Protein AF-A0A382M7H5-F1 (afdb_monomer)

pLDDT: mean 96.94, std 2.87, range [80.88, 98.75]

Sequence (77 aa):
MGPLISENHRVYVDNLVLASISEGAEVICGGEKVSGKGFFYEPTIMAKIKNDMTVYRNEVFGPVLTVMPFEDEDEAV

Structure (mmCIF, N/CA/C/O backbone):
data_AF-A0A382M7H5-F1
#
_entry.id   AF-A0A382M7H5-F1
#
loop_
_a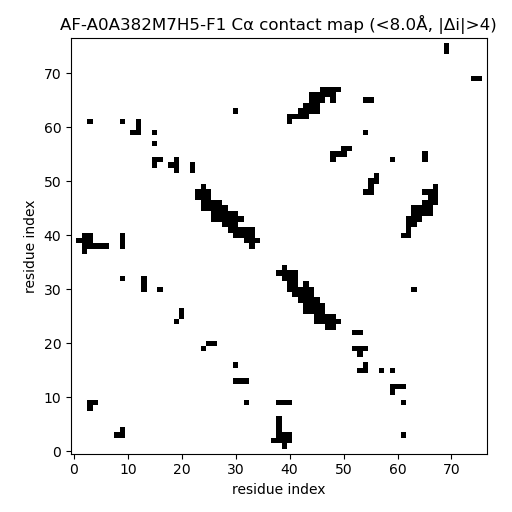tom_site.group_PDB
_atom_site.id
_atom_site.type_symbol
_atom_site.label_atom_id
_atom_site.label_alt_id
_atom_site.label_comp_id
_atom_site.label_asym_id
_atom_site.label_entity_id
_atom_site.label_seq_id
_atom_site.pdbx_PDB_ins_code
_atom_site.Cartn_x
_atom_site.Cartn_y
_atom_site.Cartn_z
_atom_site.occupancy
_atom_site.B_iso_or_equiv
_atom_site.auth_seq_id
_atom_site.auth_comp_id
_atom_site.auth_asym_id
_atom_site.auth_atom_id
_atom_site.pdbx_PDB_model_num
ATOM 1 N N . MET A 1 1 ? 4.610 -14.079 -7.897 1.00 80.88 1 MET A N 1
ATOM 2 C CA . MET A 1 1 ? 3.813 -12.923 -8.357 1.00 80.88 1 MET A CA 1
ATOM 3 C C . MET A 1 1 ? 4.546 -12.277 -9.529 1.00 80.88 1 MET A C 1
ATOM 5 O O . MET A 1 1 ? 5.771 -12.261 -9.492 1.00 80.88 1 MET A O 1
ATOM 9 N N . GLY A 1 2 ? 3.843 -11.856 -10.585 1.00 94.88 2 GLY A N 1
ATOM 10 C CA . GLY A 1 2 ? 4.466 -11.213 -11.753 1.00 94.88 2 GLY A CA 1
ATOM 11 C C . GLY A 1 2 ? 4.908 -9.767 -11.478 1.00 94.88 2 GLY A C 1
ATOM 12 O O . GLY A 1 2 ? 4.588 -9.237 -10.414 1.00 94.88 2 GLY A O 1
ATOM 13 N N . PRO A 1 3 ? 5.643 -9.128 -12.405 1.00 97.75 3 PRO A N 1
ATOM 14 C CA . PRO A 1 3 ? 6.030 -7.728 -12.265 1.00 97.75 3 PRO A CA 1
ATOM 15 C C . PRO A 1 3 ? 4.830 -6.799 -12.476 1.00 97.75 3 PRO A C 1
ATOM 17 O O . PRO A 1 3 ? 3.846 -7.164 -13.124 1.00 97.75 3 PRO A O 1
ATOM 20 N N . LEU A 1 4 ? 4.953 -5.565 -11.994 1.00 98.31 4 LEU A N 1
ATOM 21 C CA . LEU A 1 4 ? 4.084 -4.470 -12.411 1.00 98.31 4 LEU A CA 1
ATOM 22 C C . LEU A 1 4 ? 4.341 -4.110 -13.882 1.00 98.31 4 LEU A C 1
ATOM 24 O O . LEU A 1 4 ? 5.373 -4.455 -14.462 1.00 98.31 4 LEU A O 1
ATOM 28 N N . ILE A 1 5 ? 3.393 -3.397 -14.492 1.00 98.06 5 ILE A N 1
ATOM 29 C CA . ILE A 1 5 ? 3.413 -3.116 -15.933 1.00 98.06 5 ILE A CA 1
ATOM 30 C C . ILE A 1 5 ? 4.572 -2.203 -16.369 1.00 98.06 5 ILE A C 1
ATOM 32 O O . ILE A 1 5 ? 5.058 -2.317 -17.493 1.00 98.06 5 ILE A O 1
ATOM 36 N N . SER A 1 6 ? 5.023 -1.295 -15.501 1.00 98.31 6 SER A N 1
ATOM 37 C CA . SER A 1 6 ? 6.062 -0.310 -15.817 1.00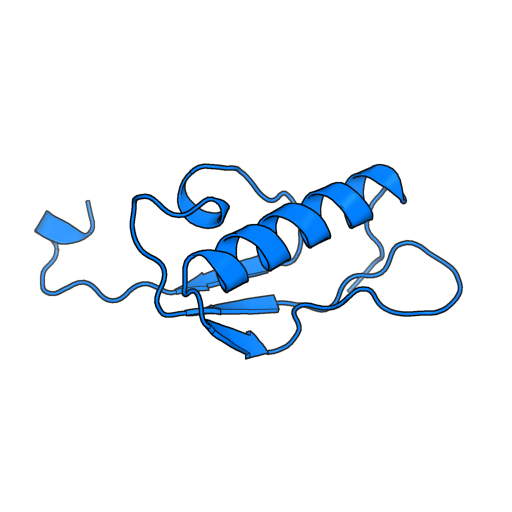 98.31 6 SER A CA 1
ATOM 38 C C . SER A 1 6 ? 6.813 0.165 -14.571 1.00 98.31 6 SER A C 1
ATOM 40 O O . SER A 1 6 ? 6.333 0.021 -13.444 1.00 98.31 6 SER A O 1
ATOM 42 N N . GLU A 1 7 ? 7.981 0.779 -14.774 1.00 98.12 7 GLU A N 1
ATOM 43 C CA . GLU A 1 7 ? 8.730 1.437 -13.698 1.00 98.12 7 GLU A CA 1
ATOM 44 C C . GLU A 1 7 ? 7.944 2.593 -13.076 1.00 98.12 7 GLU A C 1
ATOM 46 O O . GLU A 1 7 ? 7.888 2.693 -11.854 1.00 98.12 7 GLU A O 1
ATOM 51 N N . ASN A 1 8 ? 7.276 3.411 -13.896 1.00 98.56 8 ASN A N 1
ATOM 52 C CA . ASN A 1 8 ? 6.447 4.515 -13.409 1.00 98.56 8 ASN A CA 1
ATOM 53 C C . ASN A 1 8 ? 5.338 4.015 -12.478 1.00 98.56 8 ASN A C 1
ATOM 55 O O . ASN A 1 8 ? 5.107 4.611 -11.430 1.00 98.56 8 ASN A O 1
ATOM 59 N N . HIS A 1 9 ? 4.695 2.894 -12.824 1.00 98.50 9 HIS A N 1
ATOM 60 C CA . HIS A 1 9 ? 3.680 2.283 -11.965 1.00 98.50 9 HIS A CA 1
ATOM 61 C C . HIS A 1 9 ? 4.281 1.750 -10.662 1.00 98.50 9 HIS A C 1
ATOM 63 O O . HIS A 1 9 ? 3.713 1.932 -9.591 1.00 98.50 9 HIS A O 1
ATOM 69 N N . ARG A 1 10 ? 5.477 1.151 -10.726 1.00 98.56 10 ARG A N 1
ATOM 70 C CA . ARG A 1 10 ? 6.201 0.710 -9.528 1.00 98.56 10 ARG A CA 1
ATOM 71 C C . ARG A 1 10 ? 6.567 1.869 -8.602 1.00 98.56 10 ARG A C 1
ATOM 73 O O . ARG A 1 10 ? 6.433 1.729 -7.394 1.00 98.56 10 ARG A O 1
ATOM 80 N N . VAL A 1 11 ? 7.024 2.993 -9.153 1.00 98.56 11 VAL A N 1
ATOM 81 C CA . VAL A 1 11 ? 7.328 4.212 -8.384 1.00 98.56 11 VAL A CA 1
ATOM 82 C C . VAL A 1 11 ? 6.057 4.806 -7.782 1.00 98.56 11 VAL A C 1
ATOM 84 O O . VAL A 1 11 ? 6.079 5.230 -6.634 1.00 98.56 11 VAL A O 1
ATOM 87 N N . TYR A 1 12 ? 4.947 4.806 -8.522 1.00 98.56 12 TYR A N 1
ATOM 88 C CA . TYR A 1 12 ? 3.654 5.251 -8.007 1.00 98.56 12 TYR A CA 1
ATOM 89 C C . TYR A 1 12 ? 3.214 4.437 -6.780 1.00 98.56 12 TYR A C 1
ATOM 91 O O . TYR A 1 12 ? 2.953 5.024 -5.733 1.00 98.56 12 TYR A O 1
ATOM 99 N N . VAL A 1 13 ? 3.218 3.102 -6.882 1.00 98.56 13 VAL A N 1
ATOM 100 C CA . VAL A 1 13 ? 2.896 2.194 -5.765 1.00 98.56 13 VAL A CA 1
ATOM 101 C C . VAL A 1 13 ? 3.809 2.454 -4.563 1.00 98.56 13 VAL A C 1
ATOM 103 O O . VAL A 1 13 ? 3.324 2.636 -3.449 1.00 98.56 13 VAL A O 1
ATOM 106 N N . ASP A 1 14 ? 5.122 2.527 -4.797 1.00 98.69 14 ASP A N 1
ATOM 107 C CA . ASP A 1 14 ? 6.128 2.772 -3.758 1.00 98.69 14 ASP A CA 1
ATOM 108 C C . ASP A 1 14 ? 5.894 4.103 -3.026 1.00 98.69 14 ASP A C 1
ATOM 110 O O . ASP A 1 14 ? 5.936 4.159 -1.800 1.00 98.69 14 ASP A O 1
ATOM 114 N N . ASN A 1 15 ? 5.559 5.166 -3.760 1.00 98.75 15 ASN A N 1
ATOM 115 C CA . ASN A 1 15 ? 5.281 6.473 -3.171 1.00 98.75 15 ASN A CA 1
ATOM 116 C C . ASN A 1 15 ? 4.038 6.460 -2.268 1.00 98.75 15 ASN A C 1
ATOM 118 O O . ASN A 1 15 ? 4.060 7.100 -1.220 1.00 98.75 15 ASN A O 1
ATOM 122 N N . LEU A 1 16 ? 2.974 5.736 -2.635 1.00 98.69 16 LEU A N 1
ATOM 123 C CA . LEU A 1 16 ? 1.778 5.613 -1.788 1.00 98.69 16 LEU A CA 1
ATOM 124 C C . LEU A 1 16 ? 2.076 4.855 -0.489 1.00 98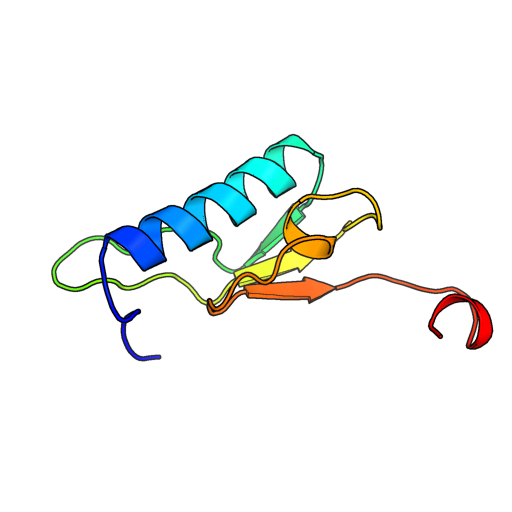.69 16 LEU A C 1
ATOM 126 O O . LEU A 1 16 ? 1.600 5.251 0.580 1.00 98.69 16 LEU A O 1
ATOM 130 N N . VAL A 1 17 ? 2.885 3.793 -0.571 1.00 98.62 17 VAL A N 1
ATOM 131 C CA . VAL A 1 17 ? 3.326 3.020 0.599 1.00 98.62 17 VAL A CA 1
ATOM 132 C C . VAL A 1 17 ? 4.184 3.894 1.516 1.00 98.62 17 VAL A C 1
ATOM 134 O O . VAL A 1 17 ? 3.873 4.018 2.699 1.00 98.62 17 VAL A O 1
ATOM 137 N N . LEU A 1 18 ? 5.204 4.570 0.977 1.00 98.69 18 LEU A N 1
ATOM 138 C CA . LEU A 1 18 ? 6.091 5.449 1.748 1.00 98.69 18 LEU A CA 1
ATOM 139 C C . LEU A 1 18 ? 5.348 6.633 2.382 1.00 98.69 18 LEU A C 1
ATOM 141 O O . LEU A 1 18 ? 5.595 6.954 3.546 1.00 98.69 18 LEU A O 1
ATOM 145 N N . ALA A 1 19 ? 4.416 7.255 1.655 1.00 98.69 19 ALA A N 1
ATOM 146 C CA . ALA A 1 19 ? 3.569 8.316 2.197 1.00 98.69 19 ALA A CA 1
ATOM 147 C C . ALA A 1 19 ? 2.751 7.809 3.391 1.00 98.69 19 ALA A C 1
ATOM 149 O O . ALA A 1 19 ? 2.775 8.412 4.461 1.00 98.69 19 ALA A O 1
ATOM 150 N N . SER A 1 20 ? 2.126 6.642 3.259 1.00 98.44 20 SER A N 1
ATOM 151 C CA . SER A 1 20 ? 1.295 6.078 4.327 1.00 98.44 20 SER A CA 1
ATOM 152 C C . SER A 1 20 ? 2.118 5.663 5.549 1.00 98.44 20 SER A C 1
ATOM 154 O O . SER A 1 20 ? 1.679 5.857 6.680 1.00 98.44 20 SER A O 1
ATOM 156 N N . ILE A 1 21 ? 3.349 5.170 5.356 1.00 98.44 21 ILE A N 1
ATOM 157 C CA . ILE A 1 21 ? 4.299 4.941 6.461 1.00 98.44 21 ILE A CA 1
ATOM 158 C C . ILE A 1 21 ? 4.583 6.255 7.199 1.00 98.44 21 ILE A C 1
ATOM 160 O O . ILE A 1 21 ? 4.560 6.290 8.428 1.00 98.44 21 ILE A O 1
ATOM 164 N N . SER A 1 22 ? 4.802 7.354 6.467 1.00 98.56 22 SER A N 1
ATOM 165 C CA . SER A 1 22 ? 5.044 8.672 7.073 1.00 98.56 22 SER A CA 1
ATOM 166 C C . SER A 1 22 ? 3.835 9.227 7.839 1.00 98.56 22 SER A C 1
ATOM 168 O O . SER A 1 22 ? 4.002 9.998 8.782 1.00 98.56 22 SER A O 1
ATOM 170 N N . GLU A 1 23 ? 2.629 8.785 7.485 1.00 98.38 23 GLU A N 1
ATOM 171 C CA . GLU A 1 23 ? 1.369 9.128 8.155 1.00 98.38 23 GLU A CA 1
ATOM 172 C C . GLU A 1 23 ? 1.083 8.241 9.383 1.00 98.38 23 GLU A C 1
ATOM 174 O O . GLU A 1 23 ? 0.161 8.519 10.154 1.00 98.38 23 GLU A O 1
ATOM 179 N N . GLY A 1 24 ? 1.894 7.202 9.611 1.00 97.94 24 GLY A N 1
ATOM 180 C CA . GLY A 1 24 ? 1.813 6.321 10.777 1.00 97.94 24 GLY A CA 1
ATOM 181 C C . GLY A 1 24 ? 1.269 4.920 10.498 1.00 97.94 24 GLY A C 1
ATOM 182 O O . GLY A 1 24 ? 0.991 4.193 11.455 1.00 97.94 24 GLY A O 1
ATOM 183 N N . ALA A 1 25 ? 1.120 4.528 9.229 1.00 98.25 25 ALA A N 1
ATOM 184 C CA . ALA A 1 25 ? 0.853 3.141 8.870 1.00 98.25 25 ALA A CA 1
ATOM 185 C C . ALA A 1 25 ? 2.034 2.232 9.242 1.00 98.25 25 ALA A C 1
ATOM 187 O O . ALA A 1 25 ? 3.198 2.631 9.196 1.00 98.25 25 ALA A O 1
ATOM 188 N N . GLU A 1 26 ? 1.734 0.975 9.553 1.00 98.44 26 GLU A N 1
ATOM 189 C CA . GLU A 1 26 ? 2.735 -0.049 9.852 1.00 98.44 26 GLU A CA 1
ATOM 190 C C . GLU A 1 26 ? 2.803 -1.073 8.720 1.00 98.44 26 GLU A C 1
ATOM 192 O O . GLU A 1 26 ? 1.777 -1.613 8.311 1.00 98.44 26 GLU A O 1
ATOM 197 N N . VAL A 1 27 ? 4.008 -1.371 8.230 1.00 98.44 27 VAL A N 1
ATOM 198 C CA . VAL A 1 27 ? 4.231 -2.465 7.277 1.00 98.44 27 VAL A CA 1
ATOM 199 C C . VAL A 1 27 ? 4.440 -3.759 8.054 1.00 98.44 27 VAL A C 1
ATOM 201 O O . VAL A 1 27 ? 5.405 -3.896 8.800 1.00 98.44 27 VAL A O 1
ATOM 204 N N . ILE A 1 28 ? 3.537 -4.716 7.859 1.00 98.56 28 ILE A N 1
ATOM 205 C CA . ILE A 1 28 ? 3.588 -6.039 8.494 1.00 98.56 28 ILE A CA 1
ATOM 206 C C . ILE A 1 28 ? 4.458 -7.002 7.680 1.00 98.56 28 ILE A C 1
ATOM 208 O O . ILE A 1 28 ? 5.148 -7.855 8.235 1.00 98.56 28 ILE A O 1
ATOM 212 N N . CYS A 1 29 ? 4.413 -6.885 6.354 1.00 97.75 29 CYS A N 1
ATOM 213 C CA . CYS A 1 29 ? 5.195 -7.687 5.418 1.00 97.75 29 CYS A CA 1
ATOM 214 C C . CYS A 1 29 ? 5.372 -6.912 4.109 1.00 97.75 29 CYS A C 1
ATOM 216 O O . CYS A 1 29 ? 4.469 -6.163 3.730 1.00 97.75 29 CYS A O 1
ATOM 218 N N . GLY A 1 30 ? 6.499 -7.119 3.424 1.00 98.38 30 GLY A N 1
ATOM 219 C CA . GLY A 1 30 ? 6.804 -6.495 2.139 1.00 98.38 30 GLY A CA 1
ATOM 220 C C . GLY A 1 30 ? 7.118 -5.006 2.267 1.00 98.38 30 GLY A C 1
ATOM 221 O O . GLY A 1 30 ? 7.785 -4.585 3.207 1.00 98.38 30 GLY A O 1
ATOM 222 N N . GLY A 1 31 ? 6.577 -4.204 1.348 1.00 97.88 31 GLY A N 1
ATOM 223 C CA . GLY A 1 31 ? 6.690 -2.741 1.375 1.00 97.88 31 GLY A CA 1
ATOM 224 C C . GLY A 1 31 ? 7.856 -2.178 0.570 1.00 97.88 31 GLY A C 1
ATOM 225 O O . GLY A 1 31 ? 8.071 -0.969 0.600 1.00 97.88 31 GLY A O 1
ATOM 226 N N . GLU A 1 32 ? 8.587 -3.021 -0.163 1.00 98.25 32 GLU A N 1
ATOM 227 C CA . GLU A 1 32 ? 9.783 -2.594 -0.881 1.00 98.25 32 GLU A CA 1
ATOM 228 C C . GLU A 1 32 ? 9.773 -2.926 -2.379 1.00 98.25 32 GLU A C 1
ATOM 230 O O . GLU A 1 32 ? 9.170 -3.880 -2.889 1.00 98.25 32 GLU A O 1
ATOM 235 N N . LYS A 1 33 ? 10.531 -2.110 -3.111 1.00 98.19 33 LYS A N 1
ATOM 236 C CA . LYS A 1 33 ? 10.921 -2.359 -4.496 1.00 98.19 33 LYS A CA 1
ATOM 237 C C . LYS A 1 33 ? 11.942 -3.492 -4.551 1.00 98.19 33 LYS A C 1
ATOM 239 O O . LYS A 1 33 ? 13.054 -3.352 -4.051 1.00 98.19 33 LYS A O 1
ATOM 244 N N . VAL A 1 34 ? 11.635 -4.553 -5.292 1.00 97.62 34 VAL A N 1
ATOM 245 C CA . VAL A 1 34 ? 12.597 -5.640 -5.526 1.00 97.62 34 VAL A CA 1
ATOM 246 C C . VAL A 1 34 ? 13.689 -5.163 -6.491 1.00 97.62 34 VAL A C 1
ATOM 248 O O . VAL A 1 34 ? 13.407 -4.540 -7.522 1.00 97.62 34 VAL A O 1
ATOM 251 N N . SER A 1 35 ? 14.951 -5.424 -6.152 1.00 95.12 35 SER A N 1
ATOM 252 C CA . SER A 1 35 ? 16.101 -5.078 -6.995 1.00 95.12 35 SER A CA 1
ATOM 253 C C . SER A 1 35 ? 16.280 -6.062 -8.162 1.00 95.12 35 SER A C 1
ATOM 255 O O . SER A 1 35 ? 15.809 -7.197 -8.127 1.00 95.12 35 SER A O 1
ATOM 257 N N . GLY A 1 36 ? 16.971 -5.630 -9.222 1.00 95.19 36 GLY A N 1
ATOM 258 C CA . GLY A 1 36 ? 17.234 -6.453 -10.408 1.00 95.19 36 GLY A CA 1
ATOM 259 C C . GLY A 1 36 ? 16.333 -6.134 -11.605 1.00 95.19 36 GLY A C 1
ATOM 260 O O . GLY A 1 36 ? 15.791 -5.037 -11.725 1.00 95.19 36 GLY A O 1
ATOM 261 N N . LYS A 1 37 ? 16.239 -7.076 -12.553 1.00 96.06 37 L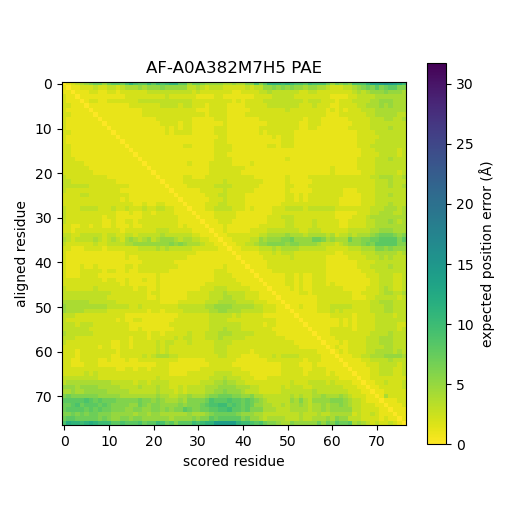YS A N 1
ATOM 262 C CA . LYS A 1 37 ? 15.536 -6.879 -13.831 1.00 96.06 37 LYS A CA 1
ATOM 263 C C . LYS A 1 37 ? 14.019 -7.017 -13.663 1.00 96.06 37 LYS A C 1
ATOM 265 O O . LYS A 1 37 ? 13.543 -8.037 -13.175 1.00 96.06 37 LYS A O 1
ATOM 270 N N . GLY A 1 38 ? 13.272 -6.053 -14.201 1.00 97.31 38 GLY A N 1
ATOM 271 C CA . GLY A 1 38 ? 11.806 -6.024 -14.179 1.00 97.31 38 GLY A CA 1
ATOM 272 C C . GLY A 1 38 ? 11.253 -5.099 -13.094 1.00 97.31 38 GLY A C 1
ATOM 273 O O . GLY A 1 38 ? 11.995 -4.554 -12.284 1.00 97.31 38 GLY A O 1
ATOM 274 N N . PHE A 1 39 ? 9.936 -4.903 -13.086 1.00 98.44 39 PHE A N 1
ATOM 275 C CA . PHE A 1 39 ? 9.269 -3.931 -12.212 1.00 98.44 39 PHE A CA 1
ATOM 276 C C . PHE A 1 39 ? 8.571 -4.629 -11.043 1.00 98.44 39 PHE A C 1
ATOM 278 O O . PHE A 1 39 ? 7.368 -4.499 -10.837 1.00 98.44 39 PHE A O 1
ATOM 285 N N . PHE A 1 40 ? 9.331 -5.429 -10.303 1.00 98.44 40 PHE A N 1
ATOM 286 C CA . PHE A 1 40 ? 8.808 -6.201 -9.182 1.00 98.44 40 PHE A CA 1
ATOM 287 C C . PHE A 1 40 ? 8.688 -5.345 -7.918 1.00 98.44 40 PHE A C 1
ATOM 289 O O . PHE A 1 40 ? 9.562 -4.526 -7.612 1.00 98.44 40 PHE A O 1
ATOM 296 N N . TYR A 1 41 ? 7.595 -5.565 -7.196 1.00 98.62 41 TYR A N 1
ATOM 297 C CA . TYR A 1 41 ? 7.292 -4.977 -5.898 1.00 98.62 41 TYR A CA 1
ATOM 298 C C . TYR A 1 41 ? 6.849 -6.109 -4.972 1.00 98.62 41 TYR A C 1
ATOM 300 O O . TYR A 1 41 ? 6.174 -7.039 -5.429 1.00 98.62 41 TYR A O 1
ATOM 308 N N . GLU A 1 42 ? 7.278 -6.083 -3.716 1.00 98.50 42 GLU A N 1
ATOM 309 C CA . GLU A 1 42 ? 6.924 -7.137 -2.769 1.00 98.50 42 GLU A CA 1
ATOM 310 C C . GLU A 1 42 ? 5.410 -7.144 -2.491 1.00 98.50 42 GLU A C 1
ATOM 312 O O . GLU A 1 42 ? 4.794 -6.081 -2.460 1.00 98.50 42 GLU A O 1
ATOM 317 N N . PRO A 1 43 ? 4.773 -8.317 -2.301 1.00 98.38 43 PRO A N 1
ATOM 318 C CA . PRO A 1 43 ? 3.453 -8.363 -1.682 1.00 98.38 43 PRO A CA 1
ATOM 319 C C . PRO A 1 43 ? 3.493 -7.666 -0.324 1.00 98.38 43 PRO A C 1
ATOM 321 O O . PRO A 1 43 ? 4.226 -8.100 0.562 1.00 98.38 43 PRO A O 1
ATOM 324 N N . THR A 1 44 ? 2.685 -6.625 -0.162 1.00 98.75 44 THR A N 1
ATOM 325 C CA . THR A 1 44 ? 2.704 -5.764 1.018 1.00 98.75 44 THR A CA 1
ATOM 326 C C . THR A 1 44 ? 1.423 -5.915 1.821 1.00 98.75 44 THR A C 1
ATOM 328 O O . THR A 1 44 ? 0.327 -5.848 1.267 1.00 98.75 44 THR A O 1
ATOM 331 N N . ILE A 1 45 ? 1.556 -6.063 3.138 1.00 98.62 45 ILE A N 1
ATOM 332 C CA . ILE A 1 45 ? 0.443 -5.963 4.089 1.00 98.62 45 ILE A CA 1
ATOM 333 C C . ILE A 1 45 ? 0.716 -4.774 5.002 1.00 98.62 45 ILE A C 1
ATOM 335 O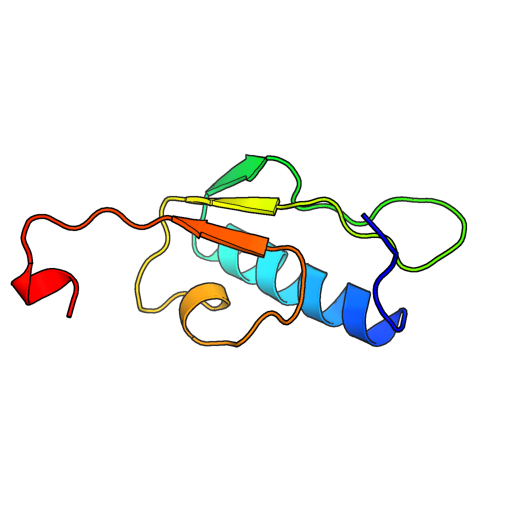 O . ILE A 1 45 ? 1.766 -4.720 5.645 1.00 98.62 45 ILE A O 1
ATOM 339 N N . MET A 1 46 ? -0.231 -3.841 5.075 1.00 98.56 46 MET A N 1
ATOM 340 C CA . MET A 1 46 ? -0.161 -2.662 5.936 1.00 98.56 46 MET A CA 1
ATOM 341 C C . MET A 1 46 ? -1.288 -2.673 6.969 1.00 98.56 46 MET A C 1
ATOM 343 O O . MET A 1 46 ? -2.429 -3.007 6.652 1.00 98.56 46 MET A O 1
ATOM 347 N N . ALA A 1 47 ? -0.971 -2.282 8.198 1.00 98.31 47 ALA A N 1
ATOM 348 C CA . ALA A 1 47 ? -1.906 -2.158 9.312 1.00 98.31 47 ALA A CA 1
ATOM 349 C C . ALA A 1 47 ? -1.851 -0.748 9.920 1.00 98.31 47 ALA A C 1
ATOM 351 O O . ALA A 1 47 ? -1.077 0.104 9.478 1.00 98.31 47 ALA A O 1
ATOM 352 N N . LYS A 1 48 ? -2.680 -0.506 10.947 1.00 96.94 48 LYS A N 1
ATOM 353 C CA . LYS A 1 48 ? -2.842 0.810 11.601 1.00 96.94 48 LYS A CA 1
ATOM 354 C C . LYS A 1 48 ? -3.239 1.919 10.620 1.00 96.94 48 LYS A C 1
ATOM 356 O O . LYS A 1 48 ? -2.874 3.080 10.796 1.00 96.94 48 LYS A O 1
ATOM 361 N N . ILE A 1 49 ? -3.998 1.545 9.593 1.00 97.69 49 ILE A N 1
ATOM 362 C CA . ILE A 1 49 ? -4.508 2.480 8.597 1.00 97.69 49 ILE A CA 1
ATOM 363 C C . ILE A 1 49 ? -5.653 3.287 9.207 1.00 97.69 49 ILE A C 1
AT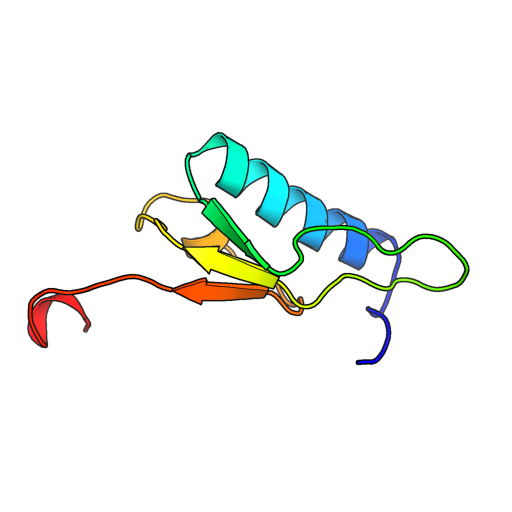OM 365 O O . ILE A 1 49 ? -6.511 2.736 9.894 1.00 97.69 49 ILE A O 1
ATOM 369 N N . LYS A 1 50 ? -5.650 4.597 8.962 1.00 95.12 50 LYS A N 1
ATOM 370 C CA . LYS A 1 50 ? -6.750 5.505 9.297 1.00 95.12 50 LYS A CA 1
ATOM 371 C C . LYS A 1 50 ? -7.418 5.989 8.018 1.00 95.12 50 LYS A C 1
ATOM 373 O O . LYS A 1 50 ? -6.781 6.066 6.968 1.00 95.12 50 LYS A O 1
ATOM 378 N N . ASN A 1 51 ? -8.684 6.380 8.130 1.00 94.56 51 ASN A N 1
ATOM 379 C CA . ASN A 1 51 ? -9.502 6.779 6.986 1.00 94.56 51 ASN A CA 1
ATOM 380 C C . ASN A 1 51 ? -8.981 8.031 6.264 1.00 94.56 51 ASN A C 1
ATOM 382 O O . ASN A 1 51 ? -9.446 8.343 5.179 1.00 94.56 51 ASN A O 1
ATOM 386 N N . ASP A 1 52 ? -8.077 8.812 6.844 1.00 95.75 52 ASP A N 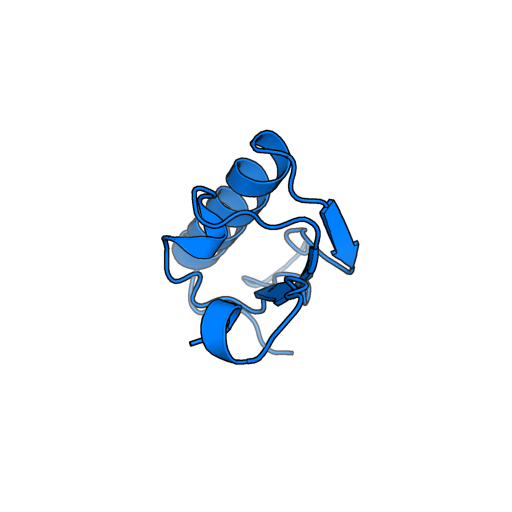1
ATOM 387 C CA . ASP A 1 52 ? -7.468 9.997 6.230 1.00 95.75 52 ASP A CA 1
ATOM 388 C C . ASP A 1 52 ? -6.115 9.716 5.557 1.00 95.75 52 ASP A C 1
ATOM 390 O O . ASP A 1 52 ? -5.592 10.598 4.879 1.00 95.75 52 ASP A O 1
ATOM 394 N N . MET A 1 53 ? -5.581 8.496 5.678 1.00 98.00 53 MET A N 1
ATOM 395 C CA . MET A 1 53 ? -4.285 8.132 5.105 1.00 98.00 53 MET A CA 1
ATOM 396 C C . MET A 1 53 ? -4.322 7.974 3.582 1.00 98.00 53 MET A C 1
ATOM 398 O O . MET A 1 53 ? -5.319 7.563 2.979 1.00 98.00 53 MET A O 1
ATOM 402 N N . THR A 1 54 ? -3.175 8.221 2.957 1.00 98.00 54 THR A N 1
ATOM 403 C CA . THR A 1 54 ? -2.952 8.174 1.513 1.00 98.00 54 THR A CA 1
ATOM 404 C C . THR A 1 54 ? -3.358 6.829 0.906 1.00 98.00 54 THR A C 1
ATOM 406 O O . THR A 1 54 ? -4.103 6.826 -0.075 1.00 98.00 54 THR A O 1
ATOM 409 N N . VAL A 1 55 ? -2.941 5.694 1.486 1.00 97.06 55 VAL A N 1
ATOM 410 C CA . VAL A 1 55 ? -3.286 4.345 0.981 1.00 97.06 55 VAL A CA 1
ATOM 411 C C . VAL A 1 55 ? -4.772 4.005 1.131 1.00 97.06 55 VAL A C 1
ATOM 413 O O . VAL A 1 55 ? -5.276 3.157 0.404 1.00 97.06 55 VAL A O 1
ATOM 416 N N . TYR A 1 56 ? -5.488 4.662 2.049 1.00 96.81 56 TYR A N 1
ATOM 417 C CA . TYR A 1 56 ? -6.936 4.494 2.189 1.00 96.81 56 TYR A CA 1
ATOM 418 C C . TYR A 1 56 ? -7.700 5.306 1.135 1.00 96.81 56 TYR A C 1
ATOM 420 O O . TYR A 1 56 ? -8.725 4.870 0.617 1.00 96.81 56 TYR A O 1
ATOM 428 N N . ARG A 1 57 ? -7.206 6.505 0.807 1.00 97.19 57 ARG A N 1
ATOM 429 C CA . ARG A 1 57 ? -7.885 7.453 -0.091 1.00 97.19 57 ARG A CA 1
ATOM 430 C C . ARG A 1 57 ? -7.574 7.263 -1.571 1.00 97.19 57 ARG A C 1
ATOM 432 O O . ARG A 1 57 ? -8.315 7.788 -2.399 1.00 97.19 57 ARG A O 1
ATOM 439 N N . ASN A 1 58 ? -6.493 6.566 -1.907 1.00 97.75 58 ASN A N 1
ATOM 440 C CA . ASN A 1 58 ? -6.023 6.412 -3.280 1.00 97.75 58 ASN A CA 1
ATOM 441 C C . ASN A 1 58 ? -5.946 4.939 -3.666 1.00 97.75 58 ASN A C 1
ATOM 443 O O . ASN A 1 58 ? -5.466 4.101 -2.907 1.00 97.75 58 ASN A O 1
ATOM 447 N N . GLU A 1 59 ? -6.364 4.637 -4.889 1.00 97.44 59 GLU A N 1
ATOM 448 C CA . GLU A 1 59 ? -6.273 3.288 -5.426 1.00 97.44 59 GLU A CA 1
ATOM 449 C C . GLU A 1 59 ? -4.821 2.943 -5.787 1.00 97.44 59 GLU A C 1
ATOM 451 O O . GLU A 1 59 ? -4.221 3.545 -6.675 1.00 97.44 59 GLU A O 1
ATOM 456 N N . VAL A 1 60 ? -4.248 1.953 -5.095 1.00 97.19 60 VAL A N 1
ATOM 457 C CA . VAL A 1 60 ? -2.824 1.611 -5.238 1.00 97.19 60 VAL A CA 1
ATOM 458 C C . VAL A 1 60 ? -2.521 0.906 -6.563 1.00 97.19 60 VAL A C 1
ATOM 460 O O . VAL A 1 60 ? -1.442 1.089 -7.123 1.00 97.19 60 VAL A O 1
ATOM 463 N N . PHE A 1 61 ? -3.441 0.073 -7.072 1.00 97.19 61 PHE A N 1
ATOM 464 C CA . PHE A 1 61 ? -3.216 -0.781 -8.254 1.00 97.19 61 PHE A CA 1
ATOM 465 C C . PHE A 1 61 ? -1.916 -1.613 -8.191 1.00 97.19 61 PHE A C 1
ATOM 467 O O . PHE A 1 61 ? -1.294 -1.929 -9.207 1.00 97.19 61 PHE A O 1
ATOM 474 N N . GLY A 1 62 ? -1.486 -1.979 -6.988 1.00 97.19 62 GLY A N 1
ATOM 475 C CA . GLY A 1 62 ? -0.296 -2.781 -6.727 1.00 97.19 62 GLY A CA 1
ATOM 476 C C . GLY A 1 62 ? -0.611 -3.923 -5.767 1.00 97.19 62 GLY A C 1
ATOM 477 O O . GLY A 1 62 ? -1.735 -4.020 -5.276 1.00 97.19 62 GL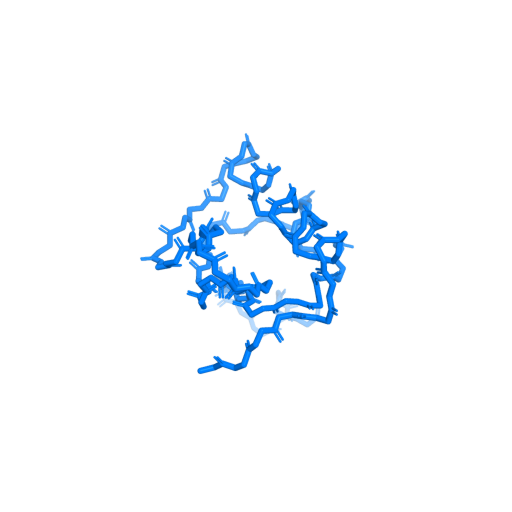Y A O 1
ATOM 478 N N . PRO A 1 63 ? 0.361 -4.797 -5.476 1.00 9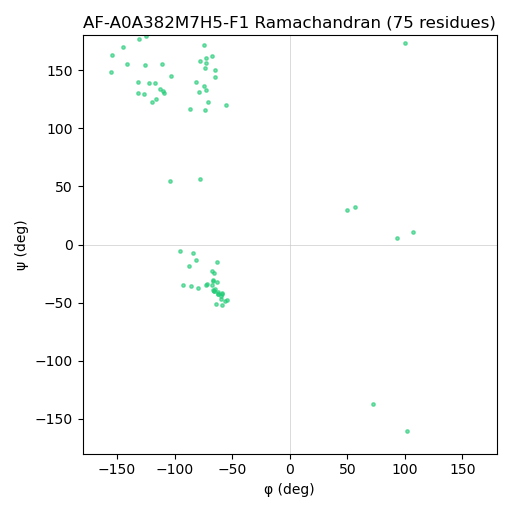8.06 63 PRO A N 1
ATOM 479 C CA . PRO A 1 63 ? 0.162 -5.918 -4.567 1.00 98.06 63 PRO A CA 1
ATOM 480 C C . PRO A 1 63 ? 0.201 -5.468 -3.099 1.00 98.06 63 PRO A C 1
ATOM 482 O O . PRO A 1 63 ? 1.010 -5.961 -2.322 1.00 98.06 63 PRO A O 1
ATOM 485 N N . VAL A 1 64 ? -0.649 -4.509 -2.732 1.00 98.50 64 VAL A N 1
ATOM 486 C CA . VAL A 1 64 ? -0.714 -3.902 -1.400 1.00 98.50 64 VAL A CA 1
ATOM 487 C C . VAL A 1 64 ? -2.097 -4.147 -0.814 1.00 98.50 64 VAL A C 1
ATOM 489 O O . VAL A 1 64 ? -3.104 -3.773 -1.408 1.00 98.50 64 VAL A O 1
ATOM 492 N N . LEU A 1 65 ? -2.133 -4.777 0.355 1.00 98.25 65 LEU A N 1
ATOM 493 C CA . LEU A 1 65 ? -3.333 -5.013 1.145 1.00 98.25 65 LEU A CA 1
ATOM 494 C C . LEU A 1 65 ? -3.282 -4.154 2.408 1.00 98.25 65 LEU A C 1
ATOM 496 O O . LEU A 1 65 ? -2.280 -4.157 3.124 1.00 98.25 65 LEU A O 1
ATOM 500 N N . THR A 1 66 ? -4.373 -3.460 2.708 1.00 97.75 66 THR A N 1
ATOM 501 C CA . THR A 1 66 ? -4.557 -2.726 3.961 1.00 97.75 66 THR A CA 1
ATOM 502 C C . THR A 1 66 ? -5.475 -3.502 4.899 1.00 97.75 66 THR A C 1
ATOM 504 O O . THR A 1 66 ? -6.407 -4.178 4.465 1.00 97.75 66 THR A O 1
ATOM 507 N N . VAL A 1 67 ? -5.201 -3.420 6.200 1.00 96.50 67 VAL A N 1
ATOM 508 C CA . VAL A 1 67 ? -6.021 -4.021 7.254 1.00 96.50 67 VAL A CA 1
ATOM 509 C C . VAL A 1 67 ? -6.373 -2.953 8.279 1.00 96.50 67 VAL A C 1
ATOM 511 O O . VAL A 1 67 ? -5.499 -2.248 8.794 1.00 96.50 67 VAL A O 1
ATOM 514 N N . MET A 1 68 ? -7.664 -2.859 8.583 1.00 95.31 68 MET A N 1
ATOM 515 C CA . MET A 1 68 ? -8.235 -1.924 9.546 1.00 95.31 68 MET A CA 1
ATOM 516 C C . MET A 1 68 ? -9.175 -2.678 10.488 1.00 95.31 68 MET A C 1
ATOM 518 O O . MET A 1 68 ? -10.006 -3.445 9.998 1.00 95.31 68 MET A O 1
ATOM 522 N N . PRO A 1 69 ? -9.044 -2.507 11.814 1.00 93.06 69 PRO A N 1
ATOM 523 C CA . PRO A 1 69 ? -10.054 -2.985 12.745 1.00 93.06 69 PRO A CA 1
ATOM 524 C C . PRO A 1 69 ? -11.307 -2.101 12.671 1.00 93.06 69 PRO A C 1
ATOM 526 O O . PRO A 1 69 ? -11.217 -0.930 12.309 1.00 93.06 69 PRO A O 1
ATOM 529 N N . PHE A 1 70 ? -12.437 -2.674 13.063 1.00 94.25 70 PHE A N 1
ATOM 530 C CA . PHE A 1 70 ? -13.705 -1.995 13.319 1.00 94.25 70 PHE A CA 1
ATOM 531 C C . PHE A 1 70 ? -14.348 -2.649 14.553 1.00 94.25 70 PHE A C 1
ATOM 533 O O . PHE A 1 70 ? -14.021 -3.799 14.876 1.00 94.25 70 PHE A O 1
ATOM 540 N N . GLU A 1 71 ? -15.211 -1.931 15.262 1.00 94.81 71 GLU A N 1
ATOM 541 C CA . GLU A 1 71 ? -15.866 -2.396 16.490 1.00 94.81 71 GLU A CA 1
ATOM 542 C C . GLU A 1 71 ? -17.233 -3.040 16.221 1.00 94.81 71 GLU A C 1
ATOM 544 O O . GLU A 1 71 ? -17.580 -4.025 16.879 1.00 94.81 71 GLU A O 1
ATOM 549 N N . ASP A 1 72 ? -17.984 -2.544 15.235 1.00 96.00 72 ASP A N 1
ATOM 550 C CA . ASP A 1 72 ? -19.297 -3.070 14.856 1.00 96.00 72 ASP A CA 1
ATOM 551 C C . ASP A 1 72 ? -19.579 -2.991 13.344 1.00 96.00 72 ASP A C 1
ATOM 553 O O . ASP A 1 72 ? -18.821 -2.417 12.563 1.00 96.00 72 ASP A O 1
ATOM 557 N N . GLU A 1 73 ? -20.662 -3.645 12.915 1.00 93.88 73 GLU A N 1
ATOM 558 C CA . GLU A 1 73 ? -21.042 -3.703 11.499 1.00 93.88 73 GLU A CA 1
ATOM 559 C C . GLU A 1 73 ? -21.367 -2.320 10.920 1.00 93.88 73 GLU A C 1
ATOM 561 O O . GLU A 1 73 ? -21.080 -2.091 9.749 1.00 93.88 73 GLU A O 1
ATOM 566 N N . ASP A 1 74 ? -21.918 -1.401 11.719 1.00 94.56 74 ASP A N 1
ATOM 567 C CA . ASP A 1 74 ? -22.293 -0.066 11.250 1.00 94.56 74 ASP A CA 1
ATOM 568 C C . ASP A 1 74 ? -21.050 0.805 10.990 1.00 94.56 74 ASP A C 1
ATOM 570 O O . ASP A 1 74 ? -21.045 1.597 10.050 1.00 94.56 74 ASP A O 1
ATOM 574 N N . GLU A 1 75 ? -19.973 0.647 11.769 1.00 90.75 75 GLU A N 1
ATOM 575 C CA . GLU A 1 75 ? -18.683 1.314 11.529 1.00 90.75 75 GLU A CA 1
ATOM 576 C C . GLU A 1 75 ? -18.001 0.831 10.235 1.00 90.75 75 GLU A C 1
ATOM 578 O O . GLU A 1 75 ? -17.284 1.593 9.582 1.00 90.75 75 GLU A O 1
ATOM 583 N N . ALA A 1 76 ? -18.206 -0.433 9.858 1.00 88.56 76 ALA A N 1
ATOM 584 C CA . ALA A 1 76 ? -17.558 -1.052 8.703 1.00 88.56 76 ALA A CA 1
ATOM 585 C C . ALA A 1 76 ? -18.223 -0.742 7.345 1.00 88.56 76 ALA A C 1
ATOM 587 O O . ALA A 1 76 ? -17.625 -1.057 6.308 1.00 88.56 76 ALA A O 1
ATOM 588 N N . VAL A 1 77 ? -19.444 -0.188 7.340 1.00 86.88 77 VAL A N 1
ATOM 589 C CA . VAL A 1 77 ? -20.294 0.018 6.145 1.00 86.88 77 VAL A CA 1
ATOM 590 C C . VAL A 1 77 ? -20.154 1.414 5.540 1.00 86.88 77 VAL A C 1
ATOM 592 O O . VAL A 1 77 ? -20.134 2.420 6.281 1.00 86.88 77 VAL A O 1
#

Radius of gyration: 13.28 Å; Cα contacts (8 Å, |Δi|>4): 122; chains: 1; bounding box: 40×23×32 Å

Secondary structure (DSSP, 8-state):
-PPPS-HHHHHHHHHHHHHHHHTT-EEEE--SBPPSSS--B--EEEES--TTSHHHHS---SSEEE----SSHHHH-

Nearest PDB structures (foldseek):
  4o5h-assembly1_A  TM=9.859E-01  e=3.766E-08  Burkholderia cenocepacia J2315
  4qf6-assembly1_C  TM=9.756E-01  e=5.304E-08  Bacillus cereus ATCC 10876
  1bi9-assembly1_A  TM=9.659E-01  e=1.821E-07  Rattus norvegicus
  3efv-assembly1_A  TM=9.920E-01  e=5.834E-07  Salmonella enterica subsp. enterica serovar Typhimurium
  8qmq-assembly1_B  TM=9.884E-01  e=7.166E-07  Escherichia coli K-12

Organism: NCBI:txid408172

Mean predicted aligned error: 2.37 Å

Foldseek 3Di:
DAADPDQVLLVQLLVLLVQQVVVPKDWPDFSDFDDDDGRDGDQTEIEPDDCPGSPNVDDSPDNYHYDYDDDDPVRVD

InterPro domains:
  IPR015590 Aldehyde dehydrogenase domain [PF00171] (1-77)
  IPR016161 Aldehyde/histidinol dehydrogenase [SSF53720] (1-77)
  IPR016163 Aldehyde dehydrogenase, C-terminal [G3DSA:3.40.309.10] (1-77)

Solvent-accessible surface area (backbone atoms only — not comparable to full-atom values): 4694 Å² total; per-residue (Å²): 134,81,58,49,95,35,63,70,56,42,50,52,36,49,49,38,52,54,52,20,43,75,75,59,33,40,74,78,39,62,74,46,77,51,84,73,92,70,30,38,61,40,65,20,37,34,31,71,59,49,87,86,34,54,62,67,73,42,89,62,94,56,63,65,44,82,45,68,91,72,93,50,74,75,76,70,104